Protein AF-A0A258CQW1-F1 (afdb_monomer)

Secondary structure (DSSP, 8-state):
--HHHHHSBGGGGPBSS--TT--EEETTSBHHHHHHHHHHHT-SEEEEE-TTS-EEEEEEHHHHHHHHTT----

Sequence (74 aa):
WSLWCSLVRAVNAVEPGAAADGLALPGSLSVREVLSALLAEGREAATIRSEDGAVLGQITLAGIRARSAGTTLS

Structure (mmCIF, N/CA/C/O backbone):
data_AF-A0A258CQW1-F1
#
_entry.id   AF-A0A258CQW1-F1
#
loop_
_atom_site.group_PDB
_atom_site.id
_atom_site.type_symbol
_atom_site.label_atom_id
_atom_site.label_alt_id
_atom_site.label_comp_id
_atom_site.label_asym_id
_atom_site.label_entity_id
_atom_site.label_seq_id
_atom_site.pdbx_PDB_ins_code
_atom_site.Cartn_x
_atom_site.Cartn_y
_atom_site.Cartn_z
_atom_site.occupancy
_atom_site.B_iso_or_equiv
_atom_site.auth_seq_id
_atom_site.auth_comp_id
_atom_site.auth_asym_id
_atom_site.auth_atom_id
_atom_site.pdbx_PDB_model_num
ATOM 1 N N . TRP A 1 1 ? -5.391 16.158 6.396 1.00 57.94 1 TRP A N 1
ATOM 2 C CA . TRP A 1 1 ? -5.952 14.984 5.697 1.00 57.94 1 TRP A CA 1
ATOM 3 C C . TRP A 1 1 ? -5.458 14.788 4.249 1.00 57.94 1 TRP A C 1
ATOM 5 O O . TRP A 1 1 ? -5.364 13.639 3.860 1.00 57.94 1 TRP A O 1
ATOM 15 N N . SER A 1 2 ? -5.076 15.800 3.439 1.00 61.75 2 SER A N 1
ATOM 16 C CA . SER A 1 2 ? -4.845 15.545 1.983 1.00 61.75 2 SER A CA 1
ATOM 17 C C . SER A 1 2 ? -3.476 15.877 1.363 1.00 61.75 2 SER A C 1
ATOM 19 O O . SER A 1 2 ? -3.235 15.470 0.226 1.00 61.75 2 SER A O 1
ATOM 21 N N . LEU A 1 3 ? -2.561 16.569 2.051 1.00 73.31 3 LEU A N 1
ATOM 22 C CA . LEU A 1 3 ? -1.289 16.965 1.418 1.00 73.31 3 LEU A CA 1
ATOM 23 C C . LEU A 1 3 ? -0.253 15.830 1.383 1.00 73.31 3 LEU A C 1
ATOM 25 O O . LEU A 1 3 ? 0.410 15.645 0.370 1.00 73.31 3 LEU A O 1
ATOM 29 N N . TRP A 1 4 ? -0.160 15.023 2.445 1.00 80.31 4 TRP A N 1
ATOM 30 C CA . TRP A 1 4 ? 0.870 13.983 2.558 1.00 80.31 4 TRP A CA 1
ATOM 31 C C . TRP A 1 4 ? 0.747 12.892 1.483 1.00 80.31 4 TRP A C 1
ATOM 33 O O . TRP A 1 4 ? 1.696 12.670 0.734 1.00 80.31 4 TRP A O 1
ATOM 43 N N . CYS A 1 5 ? -0.434 12.277 1.324 1.00 74.38 5 CYS A N 1
ATOM 44 C CA . CYS A 1 5 ? -0.635 11.209 0.333 1.00 74.38 5 CYS A CA 1
ATOM 45 C C . CYS A 1 5 ? -0.377 11.661 -1.111 1.00 74.38 5 CYS A C 1
ATOM 47 O O . CYS A 1 5 ? -0.041 10.839 -1.958 1.00 74.38 5 CYS A O 1
ATOM 49 N N . SER A 1 6 ? -0.554 12.952 -1.399 1.00 81.12 6 SER A N 1
ATOM 50 C CA . SER A 1 6 ? -0.339 13.507 -2.738 1.00 81.12 6 SER A CA 1
ATOM 51 C C . SER A 1 6 ? 1.141 13.799 -3.025 1.00 81.12 6 SER A C 1
ATOM 53 O O . SER A 1 6 ? 1.517 13.896 -4.188 1.00 81.12 6 SER A O 1
ATOM 55 N N . LEU A 1 7 ? 1.978 13.934 -1.987 1.00 85.75 7 LEU A N 1
ATOM 56 C CA . LEU A 1 7 ? 3.409 14.252 -2.098 1.00 85.75 7 LEU A CA 1
ATOM 57 C C . LEU A 1 7 ? 4.313 13.026 -1.919 1.00 85.75 7 LEU A C 1
ATOM 59 O O . LEU A 1 7 ? 5.388 12.958 -2.513 1.00 85.75 7 LEU A O 1
ATOM 63 N N . VAL A 1 8 ? 3.900 12.053 -1.103 1.00 91.62 8 VAL A N 1
ATOM 64 C CA . VAL A 1 8 ? 4.706 10.859 -0.835 1.00 91.62 8 VAL A CA 1
ATOM 65 C C . VAL A 1 8 ? 4.561 9.843 -1.958 1.00 91.62 8 VAL A C 1
ATOM 67 O O . VAL A 1 8 ? 3.455 9.476 -2.351 1.00 91.62 8 VAL A O 1
ATOM 70 N N . ARG A 1 9 ? 5.709 9.370 -2.450 1.00 95.69 9 ARG A N 1
ATOM 71 C CA . ARG A 1 9 ? 5.809 8.272 -3.415 1.00 95.69 9 ARG A CA 1
ATOM 72 C C . ARG A 1 9 ? 5.618 6.927 -2.727 1.00 95.69 9 ARG A C 1
ATOM 74 O O . ARG A 1 9 ? 6.079 6.739 -1.603 1.00 95.69 9 ARG A O 1
ATOM 81 N N . ALA A 1 10 ? 4.999 5.985 -3.429 1.00 95.75 10 ALA A N 1
ATOM 82 C CA . ALA A 1 10 ? 4.720 4.643 -2.942 1.00 95.75 10 ALA A CA 1
ATOM 83 C C . ALA A 1 10 ? 5.998 3.925 -2.486 1.00 95.75 10 ALA A C 1
ATOM 85 O O . ALA A 1 10 ? 6.004 3.328 -1.417 1.00 95.75 10 ALA A O 1
ATOM 86 N N . VAL A 1 11 ? 7.112 4.072 -3.212 1.00 95.44 11 VAL A N 1
ATOM 87 C CA . VAL A 1 11 ? 8.413 3.505 -2.805 1.00 95.44 11 VAL A CA 1
ATOM 88 C C . VAL A 1 11 ? 8.869 3.940 -1.404 1.00 95.44 11 VAL A C 1
ATOM 90 O O . VAL A 1 11 ? 9.470 3.152 -0.686 1.00 95.44 11 VAL A O 1
ATOM 93 N N . ASN A 1 12 ? 8.521 5.151 -0.965 1.00 94.00 12 ASN A N 1
ATOM 94 C CA . ASN A 1 12 ? 8.889 5.674 0.359 1.00 94.00 12 ASN A CA 1
ATOM 95 C C . ASN A 1 12 ? 7.877 5.300 1.453 1.00 94.00 12 ASN A C 1
ATOM 97 O O . ASN A 1 12 ? 7.977 5.749 2.592 1.00 94.00 12 ASN A O 1
ATOM 101 N N . ALA A 1 13 ? 6.852 4.542 1.084 1.00 93.88 13 ALA A N 1
ATOM 102 C CA . ALA A 1 13 ? 5.704 4.210 1.904 1.00 93.88 13 ALA A CA 1
ATOM 103 C C . ALA A 1 13 ? 5.526 2.697 2.080 1.00 93.88 13 ALA A C 1
ATOM 105 O O . ALA A 1 13 ? 4.531 2.303 2.693 1.00 93.88 13 ALA A O 1
ATOM 106 N N . VAL A 1 14 ? 6.445 1.894 1.534 1.00 95.62 14 VAL A N 1
ATOM 107 C CA . VAL A 1 14 ? 6.387 0.433 1.540 1.00 95.62 14 VAL A CA 1
ATOM 108 C C . VAL A 1 14 ? 6.630 -0.146 2.930 1.00 95.62 14 VAL A C 1
ATOM 110 O O . VAL A 1 14 ? 7.490 0.297 3.687 1.00 95.62 14 VAL A O 1
ATOM 113 N N . GLU A 1 15 ? 5.860 -1.175 3.230 1.00 93.94 15 GLU A N 1
ATOM 114 C CA . GLU A 1 15 ? 6.003 -2.077 4.360 1.00 93.94 15 GLU A CA 1
ATOM 115 C C . GLU A 1 15 ? 6.631 -3.392 3.859 1.00 93.94 15 GLU A C 1
ATOM 117 O O . GLU A 1 15 ? 6.403 -3.782 2.705 1.00 93.94 15 GLU A O 1
ATOM 122 N N . PRO A 1 16 ? 7.414 -4.106 4.690 1.00 92.25 16 PRO A N 1
ATOM 123 C CA . PRO A 1 16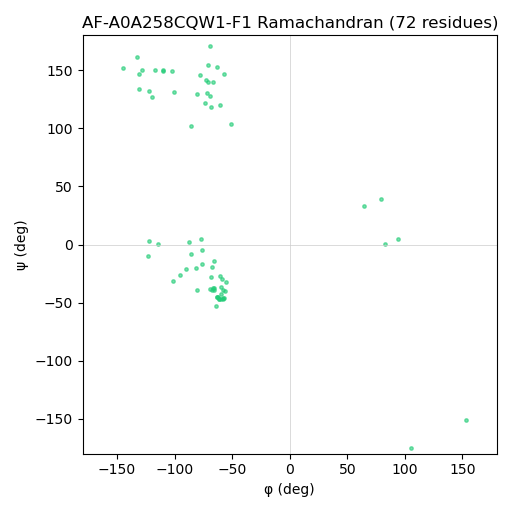 ? 7.926 -5.424 4.332 1.00 92.25 16 PRO A CA 1
ATOM 124 C C . PRO A 1 16 ? 6.810 -6.421 3.974 1.00 92.25 16 PRO A C 1
ATOM 126 O O . PRO A 1 16 ? 5.722 -6.415 4.554 1.00 92.25 16 PRO A O 1
ATOM 129 N N . GLY A 1 17 ? 7.109 -7.327 3.042 1.00 86.88 17 GLY A N 1
ATOM 130 C CA . GLY A 1 17 ? 6.196 -8.381 2.588 1.00 86.88 17 GLY A CA 1
ATOM 131 C C . GLY A 1 17 ? 5.588 -8.118 1.208 1.00 86.88 17 GLY A C 1
ATOM 132 O O . GLY A 1 17 ? 5.962 -7.176 0.515 1.00 86.88 17 GLY A O 1
ATOM 133 N N . ALA A 1 18 ? 4.669 -8.990 0.796 1.00 82.25 18 ALA A N 1
ATOM 134 C CA . ALA A 1 18 ? 3.969 -8.918 -0.483 1.00 82.25 18 ALA A CA 1
ATOM 135 C C . ALA A 1 18 ? 2.460 -9.069 -0.261 1.00 82.25 18 ALA A C 1
ATOM 137 O O . ALA A 1 18 ? 2.039 -9.802 0.636 1.00 82.25 18 ALA A O 1
ATOM 138 N N . ALA A 1 19 ? 1.656 -8.401 -1.090 1.00 82.06 19 ALA A N 1
ATOM 139 C CA . ALA A 1 19 ? 0.204 -8.526 -1.026 1.00 82.06 19 ALA A CA 1
ATOM 140 C C . ALA A 1 19 ? -0.221 -9.927 -1.493 1.00 82.06 19 ALA A C 1
ATOM 142 O O . ALA A 1 19 ? 0.171 -10.371 -2.575 1.00 82.06 19 ALA A O 1
ATOM 143 N N . ALA A 1 20 ? -1.027 -10.614 -0.682 1.00 73.25 20 ALA A N 1
ATOM 144 C CA . ALA A 1 20 ? -1.416 -12.009 -0.905 1.00 73.25 20 ALA A CA 1
ATOM 145 C C . ALA A 1 20 ? -2.314 -12.212 -2.140 1.00 73.25 20 ALA A C 1
ATOM 147 O O . ALA A 1 20 ? -2.433 -13.319 -2.656 1.00 73.25 20 ALA A O 1
ATOM 148 N N . ASP A 1 21 ? -2.952 -11.147 -2.610 1.00 76.38 21 ASP A N 1
ATOM 149 C CA . ASP A 1 21 ? -4.088 -11.176 -3.522 1.00 76.38 21 ASP A CA 1
ATOM 150 C C . ASP A 1 21 ? -3.784 -10.570 -4.909 1.00 76.38 21 ASP A C 1
ATOM 152 O O . ASP A 1 21 ? -4.634 -10.613 -5.799 1.00 76.38 21 ASP A O 1
ATOM 156 N N . GLY A 1 22 ? -2.555 -10.095 -5.148 1.00 80.19 22 GLY A N 1
ATOM 157 C CA . GLY A 1 22 ? -2.010 -9.937 -6.505 1.00 80.19 22 GLY A CA 1
ATOM 158 C C . GLY A 1 22 ? -2.158 -8.568 -7.180 1.00 80.19 22 GLY A C 1
ATOM 159 O O . GLY A 1 22 ? -1.730 -8.429 -8.326 1.00 80.19 22 GLY A O 1
ATOM 160 N N . LEU A 1 23 ? -2.684 -7.538 -6.507 1.00 94.19 23 LEU A N 1
ATOM 161 C CA . LEU A 1 23 ? -2.575 -6.166 -7.019 1.00 94.19 23 LEU A CA 1
ATOM 162 C C . LEU A 1 23 ? -1.110 -5.718 -6.948 1.00 94.19 23 LEU A C 1
ATOM 164 O O . LEU A 1 23 ? -0.529 -5.663 -5.864 1.00 94.19 23 LEU A O 1
ATOM 168 N N . ALA A 1 24 ? -0.513 -5.406 -8.097 1.00 96.06 24 ALA A N 1
ATOM 169 C CA . ALA A 1 24 ? 0.856 -4.913 -8.198 1.00 96.06 24 ALA A CA 1
ATOM 170 C C . ALA A 1 24 ? 0.870 -3.522 -8.837 1.00 96.06 24 ALA A C 1
ATOM 172 O O . ALA A 1 24 ? 0.317 -3.331 -9.918 1.00 96.06 24 ALA A O 1
ATOM 173 N N . LEU A 1 25 ? 1.511 -2.560 -8.176 1.00 96.94 25 LEU A N 1
ATOM 174 C CA . LEU A 1 25 ? 1.549 -1.159 -8.588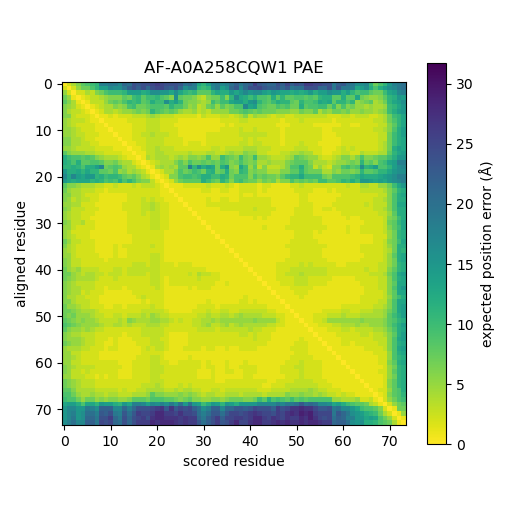 1.00 96.94 25 LEU A CA 1
ATOM 175 C C . LEU A 1 25 ? 2.995 -0.638 -8.646 1.00 96.94 25 LEU A C 1
ATOM 177 O O . LEU A 1 25 ? 3.848 -1.095 -7.877 1.00 96.94 25 LEU A O 1
ATOM 181 N N . PRO A 1 26 ? 3.299 0.326 -9.531 1.00 97.38 26 PRO A N 1
ATOM 182 C CA . PRO A 1 26 ? 4.632 0.903 -9.612 1.00 97.38 26 PRO A CA 1
ATOM 183 C C . PRO A 1 26 ? 4.930 1.833 -8.427 1.00 97.38 26 PRO A C 1
ATOM 185 O O . PRO A 1 26 ? 4.086 2.616 -7.987 1.00 97.38 26 PRO A O 1
ATOM 188 N N . GLY A 1 27 ? 6.171 1.792 -7.937 1.00 96.88 27 GLY A N 1
ATOM 189 C CA . GLY A 1 27 ? 6.652 2.601 -6.811 1.00 96.88 27 GLY A CA 1
ATOM 190 C C . GLY A 1 27 ? 6.698 4.109 -7.071 1.00 96.88 27 GLY A C 1
ATOM 191 O O . GLY A 1 27 ? 6.803 4.889 -6.121 1.00 96.88 27 GLY A O 1
ATOM 192 N N . SER A 1 28 ? 6.590 4.522 -8.336 1.00 96.81 28 SER A N 1
ATOM 193 C CA . SER A 1 28 ? 6.546 5.922 -8.765 1.00 96.81 28 SER A CA 1
ATOM 194 C C . SER A 1 28 ? 5.194 6.601 -8.515 1.00 96.81 28 SER A C 1
ATOM 196 O O . SER A 1 28 ? 5.138 7.835 -8.499 1.00 96.81 28 SER A O 1
ATOM 198 N N . LEU A 1 29 ? 4.118 5.842 -8.269 1.00 97.38 29 LEU A N 1
ATOM 199 C CA . LEU A 1 29 ? 2.818 6.411 -7.909 1.00 97.38 29 LEU A CA 1
ATOM 200 C C . LEU A 1 29 ? 2.891 7.173 -6.586 1.00 97.38 29 LEU A C 1
ATOM 202 O O . LEU A 1 29 ? 3.703 6.878 -5.708 1.00 97.38 29 LEU A O 1
ATOM 206 N N . SER A 1 30 ? 2.020 8.156 -6.422 1.00 96.62 30 SER A N 1
ATOM 207 C CA . SER A 1 30 ? 1.743 8.750 -5.119 1.00 96.62 30 SER A CA 1
ATOM 208 C C . SER A 1 30 ? 0.963 7.774 -4.233 1.00 96.62 30 SER A C 1
ATOM 210 O O . SER A 1 30 ? 0.203 6.931 -4.714 1.00 96.62 30 SER A O 1
ATOM 212 N N . VAL A 1 31 ? 1.086 7.914 -2.913 1.00 95.56 31 VAL A N 1
ATOM 213 C CA . VAL A 1 31 ? 0.291 7.124 -1.955 1.00 95.56 31 VAL A CA 1
ATOM 214 C C . VAL A 1 31 ? -1.213 7.347 -2.162 1.00 95.56 31 VAL A C 1
ATOM 216 O O . VAL A 1 31 ? -2.005 6.432 -1.952 1.00 95.56 31 VAL A O 1
ATOM 219 N N . ARG A 1 32 ? -1.627 8.531 -2.636 1.00 95.81 32 ARG A N 1
ATOM 220 C CA . ARG A 1 32 ? -3.021 8.804 -3.015 1.00 95.81 32 ARG A CA 1
ATOM 221 C C . ARG A 1 32 ? -3.485 7.918 -4.168 1.00 95.81 32 ARG A C 1
ATOM 223 O O . ARG A 1 32 ? -4.586 7.391 -4.106 1.00 95.81 32 ARG A O 1
ATOM 230 N N . GLU A 1 33 ? -2.677 7.768 -5.212 1.00 97.56 33 GLU A N 1
ATOM 231 C CA . GLU A 1 33 ? -3.015 6.911 -6.356 1.00 97.56 33 GLU A CA 1
ATOM 232 C C . GLU A 1 33 ? -3.088 5.440 -5.943 1.00 97.56 33 GLU A C 1
ATOM 234 O O . GLU A 1 33 ? -4.021 4.746 -6.341 1.00 97.56 33 GLU A O 1
ATOM 239 N N . VAL A 1 34 ? -2.179 4.991 -5.070 1.00 96.94 34 VAL A N 1
ATOM 240 C CA . VAL A 1 34 ? -2.241 3.645 -4.478 1.00 96.94 34 VAL A CA 1
ATOM 241 C C . VAL A 1 34 ? -3.524 3.453 -3.666 1.00 96.94 34 VAL A C 1
ATOM 243 O O . VAL A 1 34 ? -4.216 2.457 -3.852 1.00 96.94 34 VAL A O 1
ATOM 246 N N . LEU A 1 35 ? -3.888 4.415 -2.810 1.00 96.38 35 LEU A N 1
ATOM 247 C CA . LEU A 1 35 ? -5.141 4.381 -2.050 1.00 96.38 35 LEU A CA 1
ATOM 248 C C . LEU A 1 35 ? -6.362 4.287 -2.975 1.00 96.38 35 LEU A C 1
ATOM 250 O O . LEU A 1 35 ? -7.243 3.465 -2.740 1.00 96.38 35 LEU A O 1
ATOM 254 N N . SER A 1 36 ? -6.415 5.109 -4.024 1.00 96.81 36 SER A N 1
ATOM 255 C CA . SER A 1 36 ? -7.511 5.076 -4.995 1.00 96.81 36 SER A CA 1
ATOM 256 C C . SER A 1 36 ? -7.627 3.712 -5.674 1.00 96.81 36 SER A C 1
ATOM 258 O O . SER A 1 36 ? -8.735 3.202 -5.802 1.00 96.81 36 SER A O 1
ATOM 260 N N . ALA A 1 37 ? -6.502 3.107 -6.067 1.00 96.88 37 ALA A N 1
ATOM 261 C CA . ALA A 1 37 ? -6.487 1.776 -6.669 1.00 96.88 37 ALA A CA 1
ATOM 262 C C . ALA A 1 37 ? -6.990 0.700 -5.692 1.00 96.88 37 ALA A C 1
ATOM 264 O O . ALA A 1 37 ? -7.843 -0.101 -6.057 1.00 96.88 37 ALA A O 1
ATOM 265 N N . LEU A 1 38 ? -6.531 0.723 -4.436 1.00 95.94 38 LEU A N 1
ATOM 266 C CA . LEU A 1 38 ? -6.996 -0.200 -3.392 1.00 95.94 38 LEU A CA 1
ATOM 267 C C . LEU A 1 38 ? -8.512 -0.118 -3.182 1.00 95.94 38 LEU A C 1
ATOM 269 O O . LEU A 1 38 ? -9.186 -1.143 -3.132 1.00 95.94 38 LEU A O 1
ATOM 273 N N . LEU A 1 39 ? -9.057 1.099 -3.104 1.00 95.25 39 LEU A N 1
ATOM 274 C CA . LEU A 1 39 ? -10.494 1.318 -2.927 1.00 95.25 39 LEU A CA 1
ATOM 275 C C . LEU A 1 39 ? -11.307 0.890 -4.154 1.00 95.25 39 LEU A C 1
ATOM 277 O O . LEU A 1 39 ? -12.383 0.323 -3.989 1.00 95.25 39 LEU A O 1
ATOM 281 N N . ALA A 1 40 ? -10.803 1.145 -5.364 1.00 96.25 40 ALA A N 1
ATOM 282 C CA . ALA A 1 40 ? -11.466 0.747 -6.605 1.00 96.25 40 ALA A CA 1
ATOM 283 C C . ALA A 1 40 ? -11.520 -0.781 -6.770 1.00 96.25 40 ALA A C 1
ATOM 285 O O . ALA A 1 40 ? -12.528 -1.314 -7.222 1.00 96.25 40 ALA A O 1
ATOM 286 N N . GLU A 1 41 ? -10.458 -1.474 -6.364 1.00 94.69 41 GLU A N 1
ATOM 287 C CA . GLU A 1 41 ? -10.340 -2.934 -6.443 1.00 94.69 41 GLU A CA 1
ATOM 288 C C . GLU A 1 41 ? -10.955 -3.657 -5.230 1.00 94.69 41 GLU A C 1
ATOM 290 O O . GLU A 1 41 ? -11.034 -4.884 -5.220 1.00 94.69 41 GLU A O 1
ATOM 295 N N . GLY A 1 42 ? -11.370 -2.924 -4.189 1.00 95.12 42 GLY A N 1
ATOM 296 C CA . GLY A 1 42 ? -11.877 -3.506 -2.942 1.00 95.12 42 GLY A CA 1
ATOM 297 C C . GLY A 1 42 ? -10.825 -4.318 -2.179 1.00 95.12 42 GLY A C 1
ATOM 298 O O . GLY A 1 42 ? -11.158 -5.322 -1.550 1.00 95.12 42 GLY A O 1
ATOM 299 N N . ARG A 1 43 ? -9.552 -3.915 -2.262 1.00 95.25 43 ARG A N 1
ATOM 300 C CA . ARG A 1 43 ? -8.402 -4.640 -1.702 1.00 95.25 43 ARG A CA 1
ATOM 301 C C . ARG A 1 43 ? -7.791 -3.911 -0.520 1.00 95.25 43 ARG A C 1
ATOM 303 O O . ARG A 1 43 ? -7.756 -2.685 -0.467 1.00 95.25 43 ARG A O 1
ATOM 310 N N . GLU A 1 44 ? -7.227 -4.687 0.397 1.00 96.06 44 GLU A N 1
ATOM 311 C CA . GLU A 1 44 ? -6.568 -4.154 1.593 1.00 96.06 44 GLU A CA 1
ATOM 312 C C . GLU A 1 44 ? -5.074 -3.872 1.379 1.00 96.06 44 GLU A C 1
ATOM 314 O O . GLU A 1 44 ? -4.502 -3.074 2.124 1.00 96.06 44 GLU A O 1
ATOM 319 N N . ALA A 1 45 ? -4.436 -4.488 0.375 1.00 96.81 45 ALA A N 1
ATOM 320 C CA . ALA A 1 45 ? -3.004 -4.352 0.121 1.00 96.81 45 ALA A CA 1
ATOM 321 C C . ALA A 1 45 ? -2.642 -4.374 -1.373 1.00 96.81 45 ALA A C 1
ATOM 323 O O . ALA A 1 45 ? -3.321 -4.981 -2.199 1.00 96.81 45 ALA A O 1
ATOM 324 N N . ALA A 1 46 ? -1.539 -3.706 -1.715 1.00 97.50 46 ALA A N 1
ATOM 325 C CA . ALA A 1 46 ? -0.930 -3.735 -3.040 1.00 97.50 46 ALA A CA 1
ATOM 326 C C . ALA A 1 46 ? 0.570 -4.001 -2.912 1.00 97.50 46 ALA A C 1
ATOM 328 O O . ALA A 1 46 ? 1.252 -3.363 -2.112 1.00 97.50 46 ALA A O 1
ATOM 329 N N . THR A 1 47 ? 1.095 -4.909 -3.730 1.00 97.75 47 THR A N 1
ATOM 330 C CA . THR A 1 47 ? 2.538 -5.101 -3.896 1.00 97.75 47 THR A CA 1
ATOM 331 C C . THR A 1 47 ? 3.104 -3.925 -4.677 1.00 97.75 47 THR A C 1
ATOM 333 O O . THR A 1 47 ? 2.594 -3.583 -5.742 1.00 97.75 47 THR A O 1
ATOM 336 N N . ILE A 1 48 ? 4.177 -3.319 -4.184 1.00 97.44 48 ILE A N 1
ATOM 337 C CA . ILE A 1 48 ? 4.859 -2.219 -4.860 1.00 97.44 48 ILE A CA 1
ATOM 338 C C . ILE A 1 48 ? 6.102 -2.752 -5.561 1.00 97.44 48 ILE A C 1
ATOM 340 O O . ILE A 1 48 ? 6.899 -3.482 -4.966 1.00 97.44 48 ILE A O 1
ATOM 344 N N . ARG A 1 49 ? 6.268 -2.390 -6.834 1.00 96.62 49 ARG A N 1
ATOM 345 C CA . ARG A 1 49 ? 7.407 -2.799 -7.663 1.00 96.62 49 ARG A CA 1
ATOM 346 C C . AR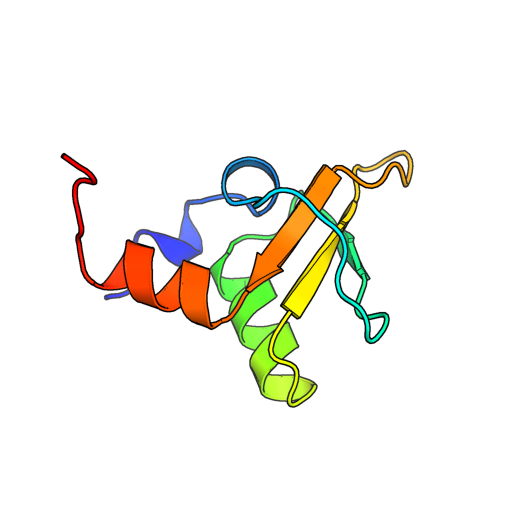G A 1 49 ? 8.257 -1.613 -8.106 1.00 96.62 49 ARG A C 1
ATOM 348 O O . ARG A 1 49 ? 7.742 -0.507 -8.274 1.00 96.62 49 ARG A O 1
ATOM 355 N N . SER A 1 50 ? 9.551 -1.849 -8.299 1.00 95.19 50 SER A N 1
ATOM 356 C CA . SER A 1 50 ? 10.443 -0.908 -8.977 1.00 95.19 50 SER A CA 1
ATOM 357 C C . SER A 1 50 ? 10.103 -0.815 -10.466 1.00 95.19 5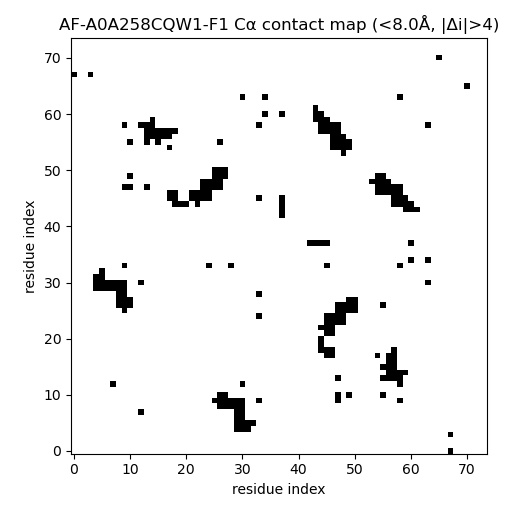0 SER A C 1
ATOM 359 O O . SER A 1 50 ? 9.311 -1.603 -10.987 1.00 95.19 50 SER A O 1
ATOM 361 N N . GLU A 1 51 ? 10.722 0.143 -11.153 1.00 92.69 51 GLU A N 1
ATOM 362 C CA . GLU A 1 51 ? 10.616 0.284 -12.609 1.00 92.69 51 GLU A CA 1
ATOM 363 C C . GLU A 1 51 ? 11.110 -0.972 -13.347 1.00 92.69 51 GLU A C 1
ATOM 365 O O . GLU A 1 51 ? 10.468 -1.427 -14.288 1.00 92.69 51 GLU A O 1
ATOM 370 N N . ASP A 1 52 ? 12.154 -1.618 -12.823 1.00 93.38 52 ASP A N 1
ATOM 371 C CA . ASP A 1 52 ? 12.700 -2.879 -13.344 1.00 93.38 52 ASP A CA 1
ATOM 372 C C . ASP A 1 52 ? 11.865 -4.121 -12.963 1.00 93.38 52 ASP A C 1
ATOM 374 O O . ASP A 1 52 ? 12.259 -5.258 -13.218 1.00 93.38 52 ASP A O 1
ATOM 378 N N . GLY A 1 53 ? 10.716 -3.930 -12.306 1.00 89.94 53 GLY A N 1
ATOM 379 C CA . GLY A 1 53 ? 9.788 -4.997 -11.927 1.00 89.94 53 GLY A CA 1
ATOM 380 C C . GLY A 1 53 ? 10.131 -5.739 -10.632 1.00 89.94 53 GLY A C 1
ATOM 381 O O . GLY A 1 53 ? 9.376 -6.632 -10.234 1.00 89.94 53 GLY A O 1
ATOM 382 N N . ALA A 1 54 ? 11.211 -5.370 -9.937 1.00 94.19 54 ALA A N 1
ATOM 383 C CA . ALA A 1 54 ? 11.575 -5.973 -8.655 1.00 94.19 54 ALA A CA 1
ATOM 384 C C . ALA A 1 54 ? 10.539 -5.636 -7.573 1.00 94.19 54 ALA A C 1
ATOM 386 O O . ALA A 1 54 ? 10.050 -4.510 -7.500 1.00 94.19 54 ALA A O 1
ATOM 387 N N . VAL A 1 55 ? 10.204 -6.596 -6.707 1.00 95.19 55 VAL A N 1
ATOM 388 C CA . VAL A 1 55 ? 9.294 -6.359 -5.575 1.00 95.19 55 VAL A CA 1
ATOM 389 C C . VAL A 1 55 ? 10.019 -5.555 -4.498 1.00 95.19 55 VAL A C 1
ATOM 391 O O . VAL A 1 55 ? 11.045 -5.990 -3.985 1.00 95.19 55 VAL A O 1
ATOM 394 N N . LEU A 1 56 ? 9.467 -4.393 -4.152 1.00 95.50 56 LEU A N 1
ATOM 395 C CA . LEU A 1 56 ? 9.997 -3.495 -3.123 1.00 95.50 56 LEU A CA 1
ATOM 396 C C . LEU A 1 56 ? 9.329 -3.710 -1.760 1.00 95.50 56 LEU A C 1
ATOM 398 O O . LEU A 1 56 ? 9.925 -3.419 -0.729 1.00 95.50 56 LEU A O 1
ATOM 402 N N . GLY A 1 57 ? 8.092 -4.207 -1.757 1.00 96.25 57 GLY A N 1
ATOM 403 C CA . GLY A 1 57 ? 7.300 -4.440 -0.555 1.00 96.25 57 GLY A CA 1
ATOM 404 C C . GLY A 1 57 ? 5.808 -4.361 -0.856 1.00 96.25 57 GLY A C 1
ATOM 405 O O . GLY A 1 57 ? 5.380 -4.586 -1.991 1.00 96.25 57 GLY A O 1
ATOM 406 N N . GLN A 1 58 ? 5.019 -3.973 0.139 1.00 97.44 58 GLN A N 1
ATOM 407 C CA . GLN A 1 58 ? 3.584 -3.740 -0.003 1.00 97.44 58 GLN A CA 1
ATOM 408 C C . GLN A 1 58 ? 3.150 -2.420 0.632 1.00 97.44 58 GLN A C 1
ATOM 410 O O . GLN A 1 58 ? 3.842 -1.864 1.476 1.00 97.44 58 GLN A O 1
ATOM 415 N N . ILE A 1 59 ? 1.986 -1.915 0.245 1.00 96.75 59 ILE A N 1
ATOM 416 C CA . ILE A 1 59 ? 1.287 -0.845 0.959 1.00 96.75 59 ILE A CA 1
ATOM 417 C C . ILE A 1 59 ? -0.095 -1.357 1.333 1.00 96.75 59 ILE A C 1
ATOM 419 O O . ILE A 1 59 ? -0.799 -1.896 0.479 1.00 96.75 59 ILE A O 1
ATOM 423 N N . THR A 1 60 ? -0.482 -1.153 2.591 1.00 96.19 60 THR A N 1
ATOM 424 C CA . THR A 1 60 ? -1.774 -1.581 3.134 1.00 96.19 60 THR A CA 1
ATOM 425 C C . THR A 1 60 ? -2.688 -0.387 3.432 1.00 96.19 60 THR A C 1
ATOM 427 O O . THR A 1 60 ? -2.221 0.698 3.796 1.00 96.19 60 THR A O 1
ATOM 430 N N . LEU A 1 61 ? -4.012 -0.568 3.334 1.00 94.50 61 LEU A N 1
ATOM 431 C CA . LEU A 1 61 ? -4.992 0.441 3.766 1.00 94.50 61 LEU A CA 1
ATOM 432 C C . LEU A 1 61 ? -4.808 0.790 5.248 1.00 94.50 61 LEU A C 1
ATOM 434 O O . LEU A 1 61 ? -4.891 1.961 5.625 1.00 94.50 61 LEU A O 1
ATOM 438 N N . ALA A 1 62 ? -4.516 -0.209 6.085 1.00 94.12 62 ALA A N 1
ATOM 439 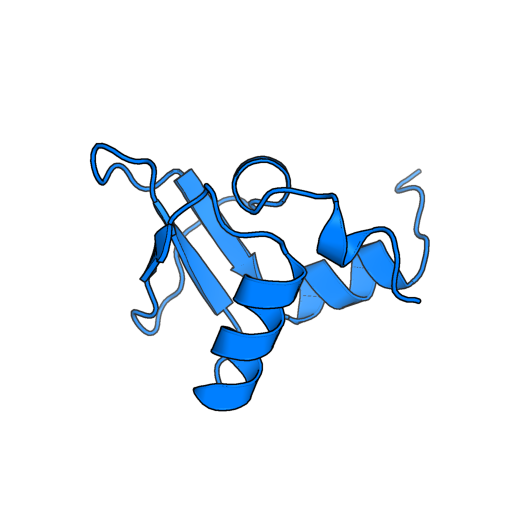C CA . ALA A 1 62 ? -4.208 -0.015 7.499 1.00 94.12 62 ALA A CA 1
ATOM 440 C C . ALA A 1 62 ? -2.980 0.892 7.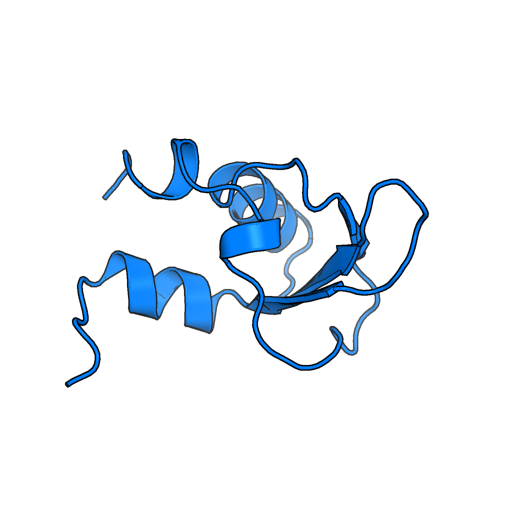704 1.00 94.12 62 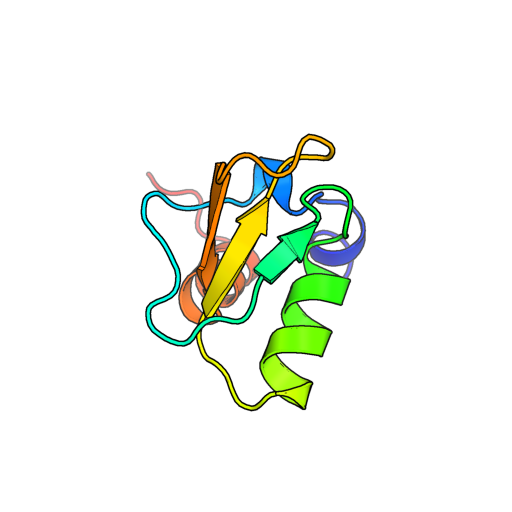ALA A C 1
ATOM 442 O O . ALA A 1 62 ? -3.050 1.859 8.465 1.00 94.12 62 ALA A O 1
ATOM 443 N N . GLY A 1 63 ? -1.890 0.647 6.976 1.00 93.88 63 GLY A N 1
ATOM 444 C CA . GLY A 1 63 ? -0.669 1.445 7.045 1.00 93.88 63 GLY A CA 1
ATOM 445 C C . GLY A 1 63 ? -0.837 2.884 6.556 1.00 93.88 63 GLY A C 1
ATOM 446 O O . GLY A 1 63 ? -0.287 3.815 7.154 1.00 93.88 63 GLY A O 1
ATOM 447 N N . ILE A 1 64 ? -1.646 3.098 5.511 1.00 93.62 64 ILE A N 1
ATOM 448 C CA . ILE A 1 64 ? -2.022 4.442 5.040 1.00 93.62 64 ILE A CA 1
ATOM 449 C C . ILE A 1 64 ? -2.823 5.183 6.120 1.00 93.62 64 ILE A C 1
ATOM 451 O O . ILE A 1 64 ? -2.544 6.356 6.393 1.00 93.62 64 ILE A O 1
ATOM 455 N N . ARG A 1 65 ? -3.797 4.516 6.758 1.00 91.00 65 ARG A N 1
ATOM 456 C CA . ARG A 1 65 ? -4.608 5.099 7.843 1.00 91.00 65 ARG A CA 1
ATOM 457 C C . ARG A 1 65 ? -3.740 5.488 9.040 1.00 91.00 65 ARG A C 1
ATOM 459 O O . ARG A 1 65 ? -3.854 6.618 9.506 1.00 91.00 65 ARG A O 1
ATOM 466 N N . ALA A 1 66 ? -2.845 4.604 9.484 1.00 90.19 66 ALA A N 1
ATOM 467 C CA . ALA A 1 66 ? -1.959 4.850 10.623 1.00 90.19 66 ALA A CA 1
ATOM 468 C C . ALA A 1 66 ? -1.079 6.097 10.420 1.00 90.19 66 ALA A C 1
ATOM 470 O O . ALA A 1 66 ? -1.013 6.970 11.283 1.00 90.19 66 ALA A O 1
ATOM 471 N N . ARG A 1 67 ? -0.469 6.241 9.238 1.00 87.69 67 ARG A N 1
ATOM 472 C CA . ARG A 1 67 ? 0.354 7.416 8.904 1.00 87.69 67 ARG A CA 1
ATOM 473 C C . ARG A 1 67 ? -0.467 8.692 8.747 1.00 87.69 67 ARG A C 1
ATOM 475 O O . ARG A 1 67 ? -0.045 9.755 9.193 1.00 87.69 67 ARG A O 1
ATOM 482 N N . SER A 1 68 ? -1.661 8.589 8.165 1.00 82.88 68 SER A N 1
ATOM 483 C CA . SER A 1 68 ? -2.566 9.734 7.992 1.00 82.88 68 SER A CA 1
ATOM 484 C C . SER A 1 68 ? -3.125 10.259 9.317 1.00 82.88 68 SER A C 1
ATOM 486 O O . SER A 1 68 ? -3.434 11.446 9.415 1.00 82.88 68 SER A O 1
ATOM 488 N N . ALA A 1 69 ? -3.239 9.394 10.329 1.00 79.69 69 ALA A N 1
ATOM 489 C CA . ALA A 1 69 ? -3.701 9.737 11.672 1.00 79.69 69 ALA A CA 1
ATOM 490 C C . ALA A 1 69 ? -2.646 10.473 12.525 1.00 79.69 69 ALA A C 1
ATOM 492 O O . ALA A 1 69 ? -2.973 10.935 13.614 1.00 79.69 69 ALA A O 1
ATOM 493 N N . GLY A 1 70 ? -1.412 10.639 12.031 1.00 66.19 70 GLY A N 1
ATOM 494 C CA . GLY A 1 70 ? -0.397 11.457 12.696 1.00 66.19 70 GLY A CA 1
ATOM 495 C C . GLY A 1 70 ? 0.292 10.772 13.872 1.00 66.19 70 GLY A C 1
ATOM 496 O O . GLY A 1 70 ? 0.574 11.419 14.877 1.00 66.19 70 GLY A O 1
ATOM 497 N N . THR A 1 71 ? 0.592 9.480 13.770 1.00 49.88 71 THR A N 1
ATOM 498 C CA . THR A 1 71 ? 1.460 8.839 14.759 1.00 49.88 71 THR A CA 1
ATOM 499 C C . THR A 1 71 ? 2.918 9.035 14.355 1.00 49.88 71 THR A C 1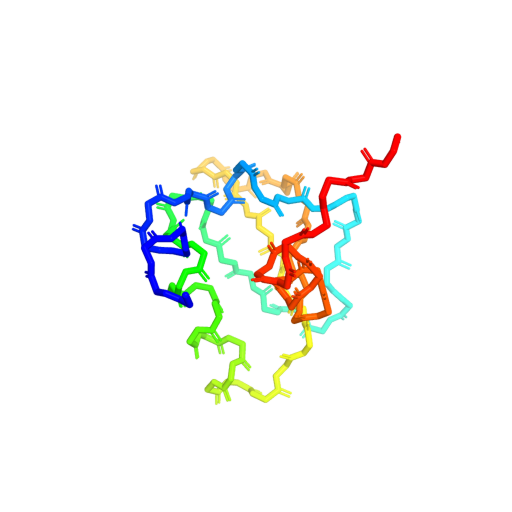
ATOM 501 O O . THR A 1 71 ? 3.441 8.330 13.493 1.00 49.88 71 THR A O 1
ATOM 504 N N . THR A 1 72 ? 3.590 9.983 15.012 1.00 48.97 72 THR A N 1
ATOM 505 C CA . THR A 1 72 ? 4.991 9.786 15.394 1.00 48.97 72 THR A CA 1
ATOM 506 C C . THR A 1 72 ? 5.033 8.444 16.118 1.00 48.97 72 THR A C 1
ATOM 508 O O . THR A 1 72 ? 4.521 8.335 17.231 1.00 48.97 72 THR A O 1
ATOM 511 N N . LEU A 1 73 ? 5.528 7.393 15.459 1.00 38.66 73 LEU A N 1
ATOM 512 C CA . LEU A 1 73 ? 5.945 6.204 16.190 1.00 38.66 73 LEU A CA 1
ATOM 513 C C . LEU A 1 73 ? 7.056 6.680 17.131 1.00 38.66 73 LEU A C 1
ATOM 515 O O . LEU A 1 73 ? 8.007 7.318 16.676 1.00 38.66 73 LEU A O 1
ATOM 519 N N . SER A 1 74 ? 6.814 6.490 18.428 1.00 36.66 74 SER A N 1
ATOM 520 C CA . SER A 1 74 ? 7.750 6.792 19.511 1.00 36.66 74 SER A CA 1
ATOM 521 C C . SER A 1 74 ? 9.123 6.170 19.286 1.00 36.66 74 SER A C 1
ATOM 523 O O . SER A 1 74 ? 9.206 5.135 18.590 1.00 36.66 74 SER A O 1
#

Foldseek 3Di:
DPDQQQPDFQLNQFDADAFPPDAEDERRDGNVVVVVVCVVVVHQKYFYAYPVGHTSHMHGPVSVVVVVVDDPPD

Solvent-accessible surface area (backbone atoms only — not comparable to full-atom values): 4276 Å² total; per-residue (Å²): 139,68,66,62,40,67,70,40,38,33,63,83,58,51,40,90,57,68,34,94,84,69,48,73,45,62,25,82,39,30,39,43,57,53,51,51,50,30,64,74,70,75,45,61,47,29,20,27,19,44,95,88,64,49,82,74,13,16,43,37,56,67,59,54,50,51,60,68,72,65,62,78,78,126

Mean predicted aligned error: 4.96 Å

pLDDT: mean 88.34, std 13.86, range [36.66, 97.75]

Nearest PDB structures (foldseek):
  3oco-assembly1_B  TM=8.743E-01  e=3.119E-03  Oenococcus oeni PSU-1
  7cfh-assembly1_A  TM=8.671E-01  e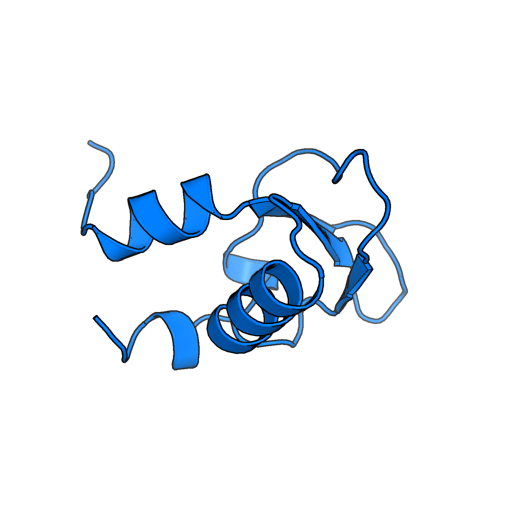=3.825E-03  Thermus parvatiensis
  5x9g-assembly1_A  TM=8.563E-01  e=6.588E-03  Thermus thermophilus HB8
  2nye-assembly1_B  TM=8.730E-01  e=1.135E-02  Saccharomyces cerevisiae
  2nye-assembly1_A  TM=8.502E-01  e=9.904E-03  Saccharomyces cerevisiae

Radius of gyration: 11.46 Å; Cα contacts (8 Å, |Δi|>4): 124; chains: 1; bounding box: 25×29×33 Å